Protein AF-A0A2T2TLR6-F1 (afdb_monomer_lite)

Secondary structure (DSSP, 8-state):
-----EEEEEEEEEEEEETTEEEEEEEEEEEETTTTEEEEEEEESSSS--EEEEEEEEEETTEEEEEEEE--------------

Structure (mmCIF, N/CA/C/O backbone):
data_AF-A0A2T2TLR6-F1
#
_entry.id   AF-A0A2T2TLR6-F1
#
loop_
_atom_site.group_PDB
_atom_site.id
_atom_site.type_symbol
_atom_site.label_atom_id
_atom_site.label_alt_id
_atom_site.label_comp_id
_atom_site.label_asym_id
_atom_site.label_entity_id
_atom_site.label_seq_id
_atom_site.pdbx_PDB_ins_code
_atom_site.Cartn_x
_atom_site.Cartn_y
_atom_site.Cartn_z
_atom_site.occupancy
_atom_site.B_iso_or_equiv
_atom_site.auth_seq_id
_atom_site.auth_comp_id
_atom_site.auth_asym_id
_atom_site.auth_atom_id
_atom_site.pdbx_PDB_model_num
ATOM 1 N N . GLN A 1 1 ? -2.451 -10.712 -24.209 1.00 72.56 1 GLN A N 1
ATOM 2 C CA . GLN A 1 1 ? -2.560 -10.359 -22.777 1.00 72.56 1 GLN A CA 1
ATOM 3 C C . GLN A 1 1 ? -1.216 -10.638 -22.126 1.00 72.56 1 GLN A C 1
ATOM 5 O O . GLN A 1 1 ? -0.697 -11.726 -22.323 1.00 72.56 1 GLN A O 1
ATOM 10 N N . THR A 1 2 ? -0.626 -9.678 -21.415 1.00 83.75 2 THR A N 1
ATOM 11 C CA . THR A 1 2 ? 0.620 -9.905 -20.662 1.00 83.75 2 THR A CA 1
ATOM 12 C C . THR A 1 2 ? 0.258 -10.147 -19.203 1.00 83.75 2 THR A C 1
ATOM 14 O O . THR A 1 2 ? -0.418 -9.313 -18.604 1.00 83.75 2 THR A O 1
ATOM 17 N N . VAL A 1 3 ? 0.684 -11.277 -18.645 1.00 89.50 3 VAL A N 1
ATOM 18 C CA . VAL A 1 3 ? 0.528 -11.595 -17.219 1.00 89.50 3 VAL A CA 1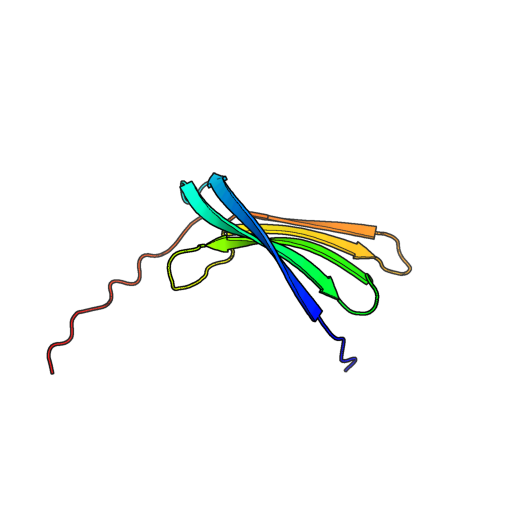
ATOM 19 C C . VAL A 1 3 ? 1.786 -11.134 -16.487 1.00 89.50 3 VAL A C 1
ATOM 21 O O . VAL A 1 3 ? 2.890 -11.286 -17.007 1.00 89.50 3 VAL A O 1
ATOM 24 N N . ARG A 1 4 ? 1.626 -10.529 -15.310 1.00 90.94 4 ARG A N 1
ATOM 25 C CA . ARG A 1 4 ? 2.728 -10.071 -14.455 1.00 90.94 4 ARG A CA 1
ATOM 26 C C . ARG A 1 4 ? 2.443 -10.487 -13.020 1.00 90.94 4 ARG A C 1
ATOM 28 O O . ARG A 1 4 ? 1.299 -10.391 -12.583 1.00 90.94 4 ARG A O 1
ATOM 35 N N . THR A 1 5 ? 3.478 -10.904 -12.303 1.00 94.06 5 THR A N 1
ATOM 36 C CA . THR A 1 5 ? 3.394 -11.164 -10.864 1.00 94.06 5 THR A CA 1
ATOM 37 C C . THR A 1 5 ? 3.243 -9.848 -10.115 1.00 94.06 5 THR A C 1
ATOM 39 O O . THR A 1 5 ? 3.922 -8.870 -10.441 1.00 94.06 5 THR A O 1
ATOM 42 N N . ALA A 1 6 ? 2.348 -9.841 -9.131 1.00 95.38 6 ALA A N 1
ATOM 43 C CA . ALA A 1 6 ? 2.215 -8.779 -8.149 1.00 95.38 6 ALA A CA 1
ATOM 44 C C . ALA A 1 6 ? 2.659 -9.320 -6.788 1.00 95.38 6 ALA A C 1
ATOM 46 O O . ALA A 1 6 ? 2.170 -10.367 -6.361 1.00 95.38 6 ALA A O 1
ATOM 47 N N . ASN A 1 7 ? 3.569 -8.613 -6.127 1.00 96.94 7 ASN A N 1
ATOM 48 C CA . ASN A 1 7 ? 3.998 -8.912 -4.769 1.00 96.94 7 ASN A CA 1
ATOM 49 C C . ASN A 1 7 ? 3.338 -7.923 -3.814 1.00 96.94 7 ASN A C 1
ATOM 51 O O . ASN A 1 7 ? 3.213 -6.737 -4.130 1.00 96.94 7 ASN A O 1
ATOM 55 N N . PHE A 1 8 ? 2.924 -8.432 -2.659 1.00 96.75 8 PHE A N 1
ATOM 56 C CA . PHE A 1 8 ? 2.290 -7.661 -1.601 1.00 96.75 8 PHE A CA 1
ATOM 57 C C . PHE A 1 8 ? 2.999 -7.967 -0.291 1.00 96.75 8 PHE A C 1
ATOM 59 O O . PHE A 1 8 ? 3.091 -9.133 0.095 1.00 96.75 8 PHE A O 1
ATOM 66 N N . GLU A 1 9 ? 3.450 -6.930 0.402 1.00 97.88 9 GLU A N 1
ATOM 67 C CA . GLU A 1 9 ? 4.092 -7.063 1.705 1.00 97.88 9 GLU A CA 1
ATOM 68 C C . GLU A 1 9 ? 3.446 -6.108 2.701 1.00 97.88 9 GLU A C 1
ATOM 70 O O . GLU A 1 9 ? 3.374 -4.903 2.473 1.00 97.88 9 GLU A O 1
ATOM 75 N N . VAL A 1 10 ? 2.949 -6.646 3.815 1.00 98.00 10 VAL A N 1
ATOM 76 C CA . VAL A 1 10 ? 2.439 -5.817 4.910 1.00 98.00 10 VAL A CA 1
ATOM 77 C C . VAL A 1 10 ? 3.632 -5.304 5.705 1.00 98.00 10 VAL A C 1
ATOM 79 O O . VAL A 1 10 ? 4.268 -6.067 6.426 1.00 98.00 10 VAL A O 1
ATOM 82 N N . THR A 1 11 ? 3.902 -4.007 5.612 1.00 98.25 11 THR A N 1
ATOM 83 C CA . THR A 1 11 ? 5.031 -3.360 6.296 1.00 98.25 11 THR A CA 1
ATOM 84 C C . THR A 1 11 ? 4.643 -2.750 7.639 1.00 98.25 11 THR A C 1
ATOM 86 O O . THR A 1 11 ? 5.502 -2.393 8.444 1.00 98.25 11 THR A O 1
ATOM 89 N N . GLY A 1 12 ? 3.343 -2.658 7.931 1.00 98.12 12 GLY A N 1
ATOM 90 C CA . GLY A 1 12 ? 2.861 -2.221 9.233 1.00 98.12 12 GLY A CA 1
ATOM 91 C C . GLY A 1 12 ? 1.370 -1.927 9.266 1.00 98.12 12 GLY A C 1
ATOM 92 O O . GLY A 1 12 ? 0.596 -2.354 8.407 1.00 98.12 12 GLY A O 1
ATOM 93 N N . THR A 1 13 ? 0.962 -1.168 10.278 1.00 98.38 13 THR A N 1
ATOM 94 C CA . THR A 1 13 ? -0.405 -0.662 10.429 1.00 98.38 13 THR A CA 1
ATOM 95 C C . THR A 1 13 ? -0.393 0.809 10.804 1.00 98.38 13 THR A C 1
ATOM 97 O O . THR A 1 13 ? 0.512 1.258 11.507 1.00 98.38 13 THR A O 1
ATOM 100 N N . LYS A 1 14 ? -1.405 1.556 10.365 1.00 98.12 14 LYS A N 1
ATOM 101 C CA . LYS A 1 14 ? -1.552 2.982 10.650 1.00 98.12 14 LYS A CA 1
ATOM 102 C C . LYS A 1 14 ? -3.020 3.411 10.582 1.00 98.12 14 LYS A C 1
ATOM 104 O O . LYS A 1 14 ? -3.768 2.913 9.743 1.00 98.12 14 LYS A O 1
ATOM 109 N N . THR A 1 15 ? -3.398 4.396 11.393 1.00 98.31 15 THR A N 1
ATOM 110 C CA . THR A 1 15 ? -4.648 5.152 11.239 1.00 98.31 15 THR A CA 1
ATOM 111 C C . THR A 1 15 ? -4.560 6.090 10.028 1.00 98.31 15 THR A C 1
ATOM 113 O O . THR A 1 15 ? -3.665 6.938 9.938 1.00 98.31 15 THR A O 1
ATOM 116 N N . VAL A 1 16 ? -5.470 5.938 9.067 1.00 98.06 16 VAL A N 1
ATOM 117 C CA . VAL A 1 16 ? -5.502 6.717 7.823 1.00 98.06 16 VAL A CA 1
ATOM 118 C C . VAL A 1 16 ? -6.772 7.553 7.760 1.00 98.06 16 VAL A C 1
ATOM 120 O O . VAL A 1 16 ? -7.877 7.016 7.719 1.00 98.06 16 VAL A O 1
ATOM 123 N N . GLU A 1 17 ? -6.586 8.869 7.681 1.00 97.88 17 GLU A N 1
ATOM 124 C CA . GLU A 1 17 ? -7.660 9.841 7.480 1.00 97.88 17 GLU A CA 1
ATOM 125 C C . GLU A 1 17 ? -7.999 10.005 5.996 1.00 97.88 17 GLU A C 1
ATOM 127 O O . GLU A 1 17 ? -7.117 10.151 5.138 1.00 97.88 17 GLU A O 1
ATOM 132 N N . THR A 1 18 ? -9.294 10.016 5.696 1.00 97.31 18 THR A N 1
ATOM 133 C CA . THR A 1 18 ? -9.852 10.207 4.353 1.00 97.31 18 THR A CA 1
ATOM 134 C C . THR A 1 18 ? -11.158 11.004 4.431 1.00 97.31 18 THR A C 1
ATOM 136 O O . THR A 1 18 ? -11.733 11.122 5.513 1.00 97.31 18 THR A O 1
ATOM 139 N N . PRO A 1 19 ? -11.702 11.510 3.307 1.00 97.06 19 PRO A N 1
ATOM 140 C CA . PRO A 1 19 ? -13.034 12.118 3.321 1.00 97.06 19 PRO A CA 1
ATOM 141 C C . PRO A 1 19 ? -14.152 11.165 3.784 1.00 97.06 19 PRO A C 1
ATOM 143 O O . PRO A 1 19 ? -15.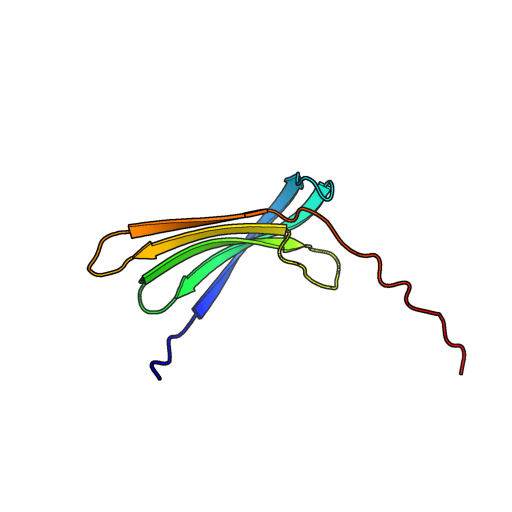179 11.631 4.264 1.00 97.06 19 PRO A O 1
ATOM 146 N N . ALA A 1 20 ? -13.955 9.845 3.678 1.00 95.31 20 ALA A N 1
ATOM 147 C CA . ALA A 1 20 ? -14.893 8.845 4.192 1.00 95.31 20 ALA A CA 1
ATOM 148 C C . ALA A 1 20 ? -14.782 8.597 5.711 1.00 95.31 20 ALA A C 1
ATOM 150 O O . ALA A 1 20 ? -15.557 7.805 6.245 1.00 95.31 20 ALA A O 1
ATOM 151 N N . GLY A 1 21 ? -13.819 9.228 6.391 1.00 95.75 21 GLY A N 1
ATOM 152 C CA . GLY A 1 21 ? -13.534 9.055 7.814 1.00 95.75 21 GLY A CA 1
ATOM 153 C C . GLY A 1 21 ? -12.136 8.501 8.095 1.00 95.75 21 GLY A C 1
ATOM 154 O O . GLY A 1 21 ? -11.274 8.438 7.209 1.00 95.75 21 GLY A O 1
ATOM 155 N N . SER A 1 22 ? -11.947 8.093 9.350 1.00 97.12 22 SER A N 1
ATOM 156 C CA . SER A 1 22 ? -10.704 7.542 9.886 1.00 97.12 22 SER A CA 1
ATOM 157 C C . SER A 1 22 ? -10.754 6.018 9.940 1.00 97.12 22 SER A C 1
ATOM 159 O O . SER A 1 22 ? -11.739 5.436 10.406 1.00 97.12 22 SER A O 1
ATOM 161 N N . PHE A 1 23 ? -9.698 5.359 9.464 1.00 97.44 23 PHE A N 1
ATOM 162 C CA . PHE A 1 23 ? -9.630 3.900 9.403 1.00 97.44 23 PHE A CA 1
ATOM 163 C C . PHE A 1 23 ? -8.288 3.372 9.905 1.00 97.44 23 PHE A C 1
ATOM 165 O O . PHE A 1 23 ? -7.235 3.763 9.408 1.00 97.44 23 PHE A O 1
ATOM 172 N N . GLU A 1 24 ? -8.328 2.385 10.799 1.00 98.19 24 GLU A N 1
ATOM 173 C CA . GLU A 1 24 ? -7.184 1.506 11.046 1.00 98.19 24 GLU A CA 1
ATOM 174 C C . GLU A 1 24 ? -6.898 0.679 9.789 1.00 98.19 24 GLU A C 1
ATOM 176 O O . GLU A 1 24 ? -7.769 -0.065 9.317 1.00 98.19 24 GLU A O 1
ATOM 181 N N . ALA A 1 25 ? -5.691 0.801 9.240 1.00 98.56 25 ALA A N 1
ATOM 182 C CA . ALA A 1 25 ? -5.310 0.161 7.989 1.00 98.56 25 ALA A CA 1
ATOM 183 C C . ALA A 1 25 ? -3.964 -0.562 8.087 1.00 98.56 25 ALA A C 1
ATOM 185 O O . ALA A 1 25 ? -3.046 -0.109 8.767 1.00 98.56 25 ALA A O 1
ATOM 186 N N . TYR A 1 26 ? -3.832 -1.671 7.363 1.00 98.56 26 TYR A N 1
ATOM 187 C CA . TYR A 1 26 ? -2.537 -2.229 6.995 1.00 98.56 26 TYR A CA 1
ATOM 188 C C . TYR A 1 26 ? -1.861 -1.314 5.978 1.00 98.56 26 TYR A C 1
ATOM 190 O O . TYR A 1 26 ? -2.516 -0.846 5.047 1.00 98.56 26 TYR A O 1
ATOM 198 N N . VAL A 1 27 ? -0.564 -1.088 6.149 1.00 98.56 27 VAL A N 1
ATOM 199 C CA . VAL A 1 27 ? 0.308 -0.472 5.148 1.00 98.56 27 VAL A CA 1
ATOM 200 C C . VAL A 1 27 ? 0.890 -1.611 4.324 1.00 98.56 27 VAL A C 1
ATOM 202 O O . VAL A 1 27 ? 1.529 -2.503 4.882 1.00 98.56 27 VAL A O 1
ATOM 205 N N . VAL A 1 28 ? 0.595 -1.623 3.028 1.00 98.56 28 VAL A N 1
ATOM 206 C CA . VAL A 1 28 ? 0.976 -2.702 2.118 1.00 98.56 28 VAL A CA 1
ATOM 207 C C . VAL A 1 28 ? 1.813 -2.129 0.995 1.00 98.56 28 VAL A C 1
ATOM 209 O O . VAL A 1 28 ? 1.312 -1.321 0.211 1.00 98.56 28 VAL A O 1
ATOM 212 N N . ASP A 1 29 ? 3.056 -2.571 0.894 1.00 98.19 29 ASP A N 1
ATOM 213 C CA . ASP A 1 29 ? 3.885 -2.279 -0.263 1.00 98.19 29 ASP A CA 1
ATOM 214 C C . ASP A 1 29 ? 3.532 -3.234 -1.400 1.00 98.19 29 ASP A C 1
ATOM 216 O O . ASP A 1 29 ? 3.268 -4.424 -1.201 1.00 98.19 29 ASP A O 1
ATOM 220 N N . VAL A 1 30 ? 3.459 -2.673 -2.602 1.00 97.62 30 VAL A N 1
ATOM 221 C CA . VAL A 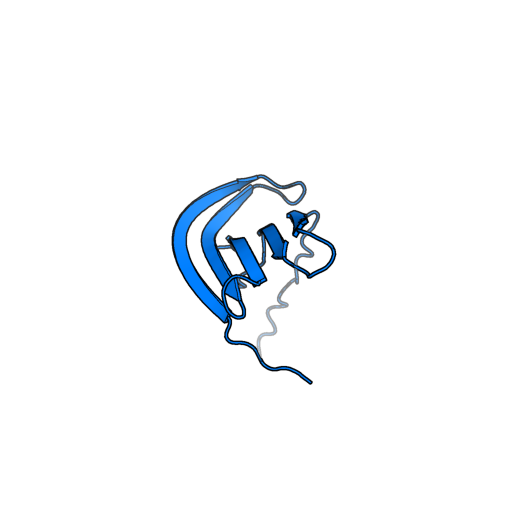1 30 ? 3.033 -3.361 -3.817 1.00 97.62 30 VAL A CA 1
ATOM 222 C C . VAL A 1 30 ? 4.098 -3.176 -4.876 1.00 97.62 30 VAL A C 1
ATOM 224 O O . VAL A 1 30 ? 4.471 -2.042 -5.173 1.00 97.62 30 VAL A O 1
ATOM 227 N N . THR A 1 31 ? 4.523 -4.272 -5.500 1.00 97.25 31 THR A N 1
ATOM 228 C CA . THR A 1 31 ? 5.348 -4.248 -6.716 1.00 97.25 31 THR A CA 1
ATOM 229 C C . THR A 1 31 ? 4.740 -5.147 -7.786 1.00 97.25 31 THR A C 1
ATOM 231 O O . THR A 1 31 ? 4.204 -6.211 -7.483 1.00 97.25 31 THR A O 1
ATOM 234 N N . VAL A 1 32 ? 4.773 -4.728 -9.055 1.00 95.75 32 VAL A N 1
ATOM 235 C CA . VAL A 1 32 ? 4.226 -5.512 -10.175 1.00 95.75 32 VAL A CA 1
ATOM 236 C C . VAL A 1 32 ? 5.162 -5.496 -11.373 1.00 95.75 32 VAL A C 1
ATOM 238 O O . VAL A 1 32 ? 5.514 -4.433 -11.889 1.00 95.75 32 VAL A O 1
ATOM 241 N N . GLY A 1 33 ? 5.466 -6.697 -11.875 1.00 90.38 33 GLY A N 1
ATOM 242 C CA . GLY A 1 33 ? 6.212 -6.933 -13.111 1.00 90.38 33 GLY A CA 1
ATOM 243 C C . GLY A 1 33 ? 7.528 -6.171 -13.182 1.00 90.38 33 GLY A C 1
ATOM 244 O O . GLY A 1 33 ? 7.660 -5.321 -14.064 1.00 90.38 33 GLY A O 1
ATOM 245 N N . ASP A 1 34 ? 8.439 -6.496 -12.266 1.00 86.62 34 ASP A N 1
ATOM 246 C CA . ASP A 1 34 ? 9.788 -5.930 -12.137 1.00 86.62 34 ASP A CA 1
ATOM 247 C C . ASP A 1 34 ? 9.759 -4.413 -11.903 1.00 86.62 34 ASP A C 1
ATOM 249 O O . ASP A 1 34 ? 10.298 -3.626 -12.681 1.00 86.62 34 ASP A O 1
ATOM 253 N N . ASP A 1 35 ? 9.020 -4.002 -10.868 1.00 85.31 35 ASP A N 1
ATOM 254 C CA . ASP A 1 35 ? 8.882 -2.609 -10.419 1.00 85.31 35 ASP A CA 1
ATOM 255 C C . ASP A 1 35 ? 8.337 -1.633 -11.476 1.00 85.31 35 ASP A C 1
ATOM 257 O O . ASP A 1 35 ? 8.469 -0.411 -11.371 1.00 85.31 35 ASP A O 1
ATOM 261 N N . LYS A 1 36 ? 7.648 -2.149 -12.504 1.00 91.56 36 LYS A N 1
ATOM 262 C CA . LYS A 1 36 ? 6.895 -1.307 -13.451 1.00 91.56 36 LYS A CA 1
ATOM 263 C C . LYS A 1 36 ? 5.713 -0.617 -12.788 1.00 91.56 36 LYS A C 1
ATOM 265 O O . LYS A 1 36 ? 5.314 0.455 -13.241 1.00 91.56 36 LYS A O 1
ATOM 270 N N . VAL A 1 37 ? 5.161 -1.226 -11.745 1.00 96.06 37 VAL A N 1
ATOM 271 C CA . VAL A 1 37 ? 4.276 -0.560 -10.791 1.00 96.06 37 VAL A CA 1
ATOM 272 C C . VAL A 1 37 ? 4.859 -0.774 -9.410 1.00 96.06 37 VAL A C 1
ATOM 274 O O . VAL A 1 37 ? 5.143 -1.917 -9.057 1.00 96.06 37 VAL A O 1
ATOM 277 N N . SER A 1 38 ? 5.013 0.294 -8.641 1.00 97.62 38 SER A N 1
ATOM 278 C CA . SER A 1 38 ? 5.445 0.221 -7.249 1.00 97.62 38 SER A CA 1
ATOM 279 C C . SER A 1 38 ? 4.693 1.233 -6.395 1.00 97.62 38 SER A C 1
ATOM 281 O O . SER A 1 38 ? 4.172 2.223 -6.906 1.00 97.62 38 SER A O 1
ATOM 283 N N . GLY A 1 39 ? 4.593 0.995 -5.094 1.00 97.81 39 GLY A N 1
ATOM 284 C CA . GLY A 1 39 ? 4.063 1.975 -4.154 1.00 97.81 39 GLY A CA 1
ATOM 285 C C . GLY A 1 39 ? 3.321 1.328 -3.002 1.00 97.81 39 GLY A C 1
ATOM 286 O O . GLY A 1 39 ? 3.530 0.158 -2.700 1.00 97.81 39 GLY A O 1
ATOM 287 N N . THR A 1 40 ? 2.435 2.093 -2.375 1.00 98.31 40 THR A N 1
ATOM 288 C CA . THR A 1 40 ? 1.804 1.700 -1.116 1.00 98.31 40 THR A CA 1
ATOM 289 C C . THR A 1 40 ? 0.285 1.765 -1.220 1.00 98.31 40 THR A C 1
ATOM 291 O O . THR A 1 40 ? -0.302 2.757 -1.673 1.00 98.31 40 THR A O 1
ATOM 294 N N . VAL A 1 41 ? -0.363 0.710 -0.738 1.00 98.19 41 VAL A N 1
ATOM 295 C CA . VAL A 1 41 ? -1.809 0.587 -0.570 1.00 98.19 41 VAL A CA 1
ATOM 296 C C . VAL A 1 41 ? -2.116 0.482 0.920 1.00 98.19 41 VAL A C 1
ATOM 298 O O . VAL A 1 41 ? -1.487 -0.273 1.651 1.00 98.19 41 VAL A O 1
ATOM 301 N N . HIS A 1 42 ? -3.111 1.232 1.376 1.00 98.50 42 HIS A N 1
ATOM 302 C CA . HIS A 1 42 ? -3.629 1.150 2.734 1.00 98.50 42 HIS A CA 1
ATOM 303 C C . HIS A 1 42 ? -4.936 0.364 2.704 1.00 98.50 42 HIS A C 1
ATOM 305 O O . HIS A 1 42 ? -5.912 0.823 2.103 1.00 98.50 42 HIS A O 1
ATOM 311 N N . LEU A 1 43 ? -4.960 -0.810 3.332 1.00 98.06 43 LEU A N 1
ATOM 312 C CA . LEU A 1 43 ? -6.134 -1.686 3.384 1.00 98.06 43 LEU A CA 1
ATOM 313 C C . LEU A 1 43 ? -6.775 -1.630 4.763 1.00 98.06 43 LEU A C 1
ATOM 315 O O . LEU A 1 43 ? -6.095 -1.849 5.761 1.00 98.06 43 LEU A O 1
ATOM 319 N N . ARG A 1 44 ? -8.085 -1.388 4.836 1.00 97.44 44 ARG A N 1
ATOM 320 C CA . ARG A 1 44 ? -8.832 -1.380 6.100 1.00 97.44 44 ARG A CA 1
ATOM 321 C C . ARG A 1 44 ? -8.601 -2.692 6.852 1.00 97.44 44 ARG A C 1
ATOM 323 O O . ARG A 1 44 ? -8.782 -3.773 6.293 1.00 97.44 44 ARG A O 1
ATOM 330 N N . LYS A 1 45 ? -8.233 -2.594 8.130 1.00 97.00 45 LYS A N 1
ATOM 331 C CA . LYS A 1 45 ? -7.916 -3.749 8.980 1.00 97.00 45 LYS A CA 1
ATOM 332 C C . LYS A 1 45 ? -9.150 -4.592 9.294 1.00 97.00 45 LYS A C 1
ATOM 334 O O . LYS A 1 45 ? -9.072 -5.813 9.323 1.00 97.00 45 LYS A O 1
ATOM 339 N N . THR A 1 46 ? -10.296 -3.949 9.500 1.00 94.50 46 THR A N 1
ATOM 340 C CA . THR A 1 46 ? -11.575 -4.637 9.699 1.00 94.50 46 THR A CA 1
ATOM 341 C C . THR A 1 46 ? -12.150 -5.109 8.369 1.00 94.50 46 THR A C 1
ATOM 343 O O . THR A 1 46 ? -12.234 -4.338 7.411 1.00 94.50 46 THR A O 1
ATOM 346 N N . ALA A 1 47 ? -12.554 -6.379 8.318 1.00 92.19 47 ALA A N 1
ATOM 347 C CA . ALA A 1 47 ? -13.208 -6.949 7.150 1.00 92.19 47 ALA A CA 1
ATOM 348 C C . ALA A 1 47 ? -14.595 -6.306 6.926 1.00 92.19 47 ALA A C 1
ATOM 350 O O . ALA A 1 47 ? -15.273 -5.957 7.898 1.00 92.19 47 ALA A O 1
ATOM 351 N N . PRO A 1 48 ? -15.051 -6.173 5.670 1.00 92.25 48 PRO A N 1
ATOM 352 C CA . PRO A 1 48 ? -14.299 -6.392 4.430 1.00 92.25 48 PRO A CA 1
ATOM 353 C C . PRO A 1 48 ? -13.124 -5.406 4.246 1.00 92.25 48 PRO A C 1
ATOM 355 O O . PRO A 1 48 ? -13.232 -4.216 4.551 1.00 92.25 48 PRO A O 1
ATOM 358 N N . HIS A 1 49 ? -11.992 -5.916 3.744 1.00 93.88 49 HIS A N 1
ATOM 359 C CA . HIS A 1 49 ? -10.755 -5.150 3.551 1.00 93.88 49 HIS A CA 1
ATOM 360 C C . HIS A 1 49 ? -10.870 -4.212 2.346 1.00 93.88 49 HIS A C 1
ATOM 362 O O . HIS A 1 49 ? -10.591 -4.581 1.206 1.00 93.88 49 HIS A O 1
ATOM 368 N N . HIS A 1 50 ? -11.301 -2.982 2.598 1.00 95.06 50 HIS A N 1
ATOM 369 C CA . HIS A 1 50 ? -11.384 -1.946 1.575 1.00 95.06 50 HIS A CA 1
ATOM 370 C C . HIS A 1 50 ? -10.047 -1.238 1.371 1.00 95.06 50 HIS A C 1
ATOM 372 O O . HIS A 1 50 ? -9.310 -0.997 2.326 1.00 95.06 50 HIS A O 1
ATOM 378 N N . VAL A 1 51 ? -9.777 -0.820 0.137 1.00 96.81 51 VAL A N 1
ATOM 379 C CA . VAL A 1 51 ? -8.713 0.145 -0.149 1.00 96.81 51 VAL A CA 1
ATOM 380 C C . VAL A 1 51 ? -9.119 1.501 0.430 1.00 96.81 51 VAL A C 1
ATOM 382 O O . VAL A 1 51 ? -10.101 2.101 -0.003 1.00 96.81 51 VAL A O 1
ATOM 385 N N . VAL A 1 52 ? -8.364 1.974 1.418 1.00 98.12 52 VAL A N 1
ATOM 386 C CA . VAL A 1 52 ? -8.570 3.268 2.083 1.00 98.12 52 VAL A CA 1
ATOM 387 C C . VAL A 1 52 ? -7.820 4.369 1.338 1.00 98.12 52 VAL A C 1
ATOM 389 O O . VAL A 1 52 ? -8.364 5.439 1.074 1.00 98.12 52 VAL A O 1
ATOM 392 N N . LYS A 1 53 ? -6.562 4.112 0.972 1.00 98.12 53 LYS A N 1
ATOM 393 C CA . LYS A 1 53 ? -5.711 5.072 0.267 1.00 98.12 53 LYS A CA 1
ATOM 394 C C . LYS A 1 53 ? -4.631 4.351 -0.521 1.00 98.12 53 LYS A C 1
ATOM 396 O O . LYS A 1 53 ? -4.019 3.421 -0.009 1.00 98.12 53 LYS A O 1
ATOM 401 N N . THR A 1 54 ? -4.337 4.830 -1.718 1.00 98.19 54 THR A N 1
ATOM 402 C CA . THR A 1 54 ? -3.323 4.247 -2.597 1.00 98.19 54 THR A CA 1
ATOM 403 C C . THR A 1 54 ? -2.441 5.339 -3.167 1.00 98.19 54 THR A C 1
ATOM 405 O O . THR A 1 54 ? -2.938 6.404 -3.540 1.00 98.19 54 THR A O 1
ATOM 408 N N . LYS A 1 55 ? -1.145 5.059 -3.273 1.00 98.25 55 LYS A N 1
ATOM 409 C CA . LYS A 1 55 ? -0.195 5.829 -4.070 1.00 98.25 55 LYS A CA 1
ATOM 410 C C . LYS A 1 55 ? 0.693 4.843 -4.819 1.00 98.25 55 LYS A C 1
ATOM 412 O O . LYS A 1 55 ? 1.446 4.117 -4.182 1.00 98.25 55 LYS A O 1
ATOM 417 N N . LEU A 1 56 ? 0.584 4.816 -6.143 1.00 98.06 56 LEU A N 1
ATOM 418 C CA . LEU A 1 56 ? 1.364 3.936 -7.010 1.00 98.06 56 LEU A CA 1
ATOM 419 C C . LEU A 1 56 ? 2.091 4.757 -8.061 1.00 98.06 56 LEU A C 1
ATOM 421 O O . LEU A 1 56 ? 1.476 5.585 -8.729 1.00 98.06 56 LEU A O 1
ATOM 425 N N . ASP A 1 57 ? 3.363 4.472 -8.259 1.00 98.06 57 ASP A N 1
ATOM 426 C CA . ASP A 1 57 ? 4.139 4.948 -9.384 1.00 98.06 57 ASP A CA 1
ATOM 427 C C . ASP A 1 57 ? 4.112 3.893 -10.488 1.00 98.06 57 ASP A C 1
ATOM 429 O O . ASP A 1 57 ? 4.313 2.702 -10.260 1.00 98.06 57 ASP A O 1
ATOM 433 N N . VAL A 1 58 ? 3.802 4.333 -11.705 1.00 96.88 58 VAL A N 1
ATOM 434 C CA . VAL A 1 58 ? 3.707 3.482 -12.891 1.00 96.88 58 VAL A CA 1
ATOM 435 C C . VAL A 1 58 ? 4.741 3.949 -13.897 1.00 96.88 58 VAL A C 1
ATOM 437 O O . VAL A 1 58 ? 4.609 5.028 -14.481 1.00 96.88 58 VAL A O 1
ATOM 440 N N . SER A 1 59 ? 5.750 3.117 -14.117 1.00 95.50 59 SER A N 1
ATOM 441 C CA . SER A 1 59 ? 6.867 3.384 -15.016 1.00 95.50 59 SER A CA 1
ATOM 442 C C . SER A 1 59 ? 6.605 2.794 -16.397 1.00 95.50 59 SER A C 1
ATOM 444 O O . SER A 1 59 ? 6.447 1.584 -16.576 1.00 95.50 59 SER A O 1
ATOM 446 N N . THR A 1 60 ? 6.585 3.661 -17.405 1.00 90.94 60 THR A N 1
ATOM 447 C CA . THR A 1 60 ? 6.374 3.294 -18.811 1.00 90.94 60 THR A CA 1
ATOM 448 C C . THR A 1 60 ? 7.500 3.853 -19.683 1.00 90.94 60 THR A C 1
ATOM 450 O O . THR A 1 60 ? 8.221 4.747 -19.243 1.00 90.94 60 THR A O 1
ATOM 453 N N . PRO A 1 61 ? 7.641 3.414 -20.948 1.00 93.50 61 PRO A N 1
ATOM 454 C CA . PRO A 1 61 ? 8.577 4.046 -21.883 1.00 93.50 61 PRO A CA 1
ATOM 455 C C . PRO A 1 61 ? 8.328 5.547 -22.113 1.00 93.50 61 PRO A C 1
ATOM 457 O O . PRO A 1 61 ? 9.211 6.244 -22.593 1.00 93.50 61 PRO A O 1
ATOM 460 N N . ARG A 1 62 ? 7.132 6.056 -21.778 1.00 94.12 62 ARG A N 1
ATOM 461 C CA . ARG A 1 62 ? 6.771 7.481 -21.871 1.00 94.12 62 ARG A CA 1
ATOM 462 C C . ARG A 1 62 ? 7.051 8.258 -20.577 1.00 94.12 62 ARG A C 1
ATOM 464 O O . ARG A 1 62 ? 6.622 9.400 -20.458 1.00 94.12 62 ARG A O 1
ATOM 471 N N . GLY A 1 63 ? 7.722 7.633 -19.610 1.00 95.38 63 GLY A N 1
ATOM 472 C CA . GLY A 1 63 ? 8.006 8.187 -18.291 1.00 95.38 63 GLY A CA 1
ATOM 473 C C . GLY A 1 63 ? 7.182 7.553 -17.171 1.00 95.38 63 GLY A C 1
ATOM 474 O O . GLY A 1 63 ? 6.377 6.633 -17.388 1.00 95.38 63 GLY A O 1
ATOM 475 N N . THR A 1 64 ? 7.415 8.059 -15.963 1.00 96.75 64 THR A N 1
ATOM 476 C CA . THR A 1 64 ? 6.754 7.631 -14.727 1.00 96.75 64 THR A CA 1
ATOM 477 C C . THR A 1 64 ? 5.598 8.565 -14.398 1.00 96.75 64 THR A C 1
ATOM 479 O O . THR A 1 64 ? 5.717 9.784 -14.513 1.00 96.75 64 THR A O 1
ATOM 482 N N . ARG A 1 65 ? 4.470 7.992 -13.976 1.00 97.44 65 ARG A N 1
ATOM 483 C CA . ARG A 1 65 ? 3.318 8.743 -13.465 1.00 97.44 65 ARG A CA 1
ATOM 484 C C . ARG A 1 65 ? 2.883 8.203 -12.114 1.00 97.44 65 ARG A C 1
ATOM 486 O O . ARG A 1 65 ? 2.879 6.990 -11.920 1.00 97.44 65 ARG A O 1
ATOM 493 N N . THR A 1 66 ? 2.424 9.091 -11.245 1.00 98.00 66 THR A N 1
ATOM 494 C CA . THR A 1 66 ? 1.854 8.719 -9.950 1.00 98.00 66 THR A CA 1
ATOM 495 C C . THR A 1 66 ? 0.332 8.658 -10.037 1.00 98.00 66 THR A C 1
ATOM 497 O O . THR A 1 66 ? -0.323 9.604 -10.473 1.00 98.00 66 THR A O 1
ATOM 500 N N . ILE A 1 67 ? -0.243 7.549 -9.587 1.00 97.25 67 ILE A N 1
ATOM 501 C CA . ILE A 1 67 ? -1.676 7.355 -9.380 1.00 97.25 67 ILE A CA 1
ATOM 502 C C . ILE A 1 67 ? -1.931 7.446 -7.882 1.00 97.25 67 ILE A C 1
ATOM 504 O O . ILE A 1 67 ? -1.363 6.685 -7.103 1.00 97.25 67 ILE A O 1
ATOM 508 N N . SER A 1 68 ? -2.795 8.371 -7.472 1.00 97.69 68 SER A N 1
ATOM 509 C CA . SER A 1 68 ? -3.232 8.498 -6.082 1.00 97.69 68 SER A CA 1
ATOM 510 C C . SER A 1 68 ? -4.741 8.333 -5.985 1.00 97.69 68 SER A C 1
ATOM 512 O O . SER A 1 68 ? -5.485 8.907 -6.776 1.00 97.69 68 SER A O 1
ATOM 514 N N . GLN A 1 69 ? -5.190 7.550 -5.011 1.00 97.62 69 GLN A N 1
ATOM 515 C CA . GLN A 1 69 ? -6.605 7.351 -4.708 1.00 97.62 69 GLN A CA 1
ATOM 516 C C . GLN A 1 69 ? -6.821 7.479 -3.204 1.00 97.62 69 GLN A C 1
ATOM 518 O O . GLN A 1 69 ? -5.980 7.063 -2.409 1.00 97.62 69 GLN A O 1
ATOM 523 N N . SER A 1 70 ? -7.953 8.057 -2.819 1.00 97.81 70 SER A N 1
ATOM 524 C CA . SER A 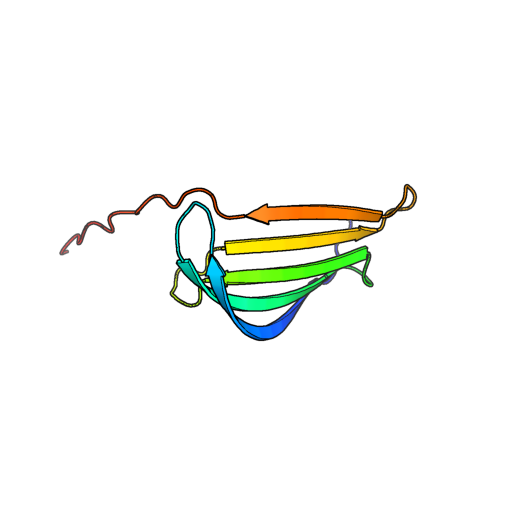1 70 ? -8.380 8.179 -1.427 1.00 97.81 70 SER A CA 1
ATOM 525 C C . SER A 1 70 ? -9.860 7.852 -1.349 1.00 97.81 70 SER A C 1
ATOM 527 O O . SER A 1 70 ? -10.638 8.307 -2.192 1.00 97.81 70 SER A O 1
ATOM 529 N N . LEU A 1 71 ? -10.244 7.054 -0.359 1.00 96.88 71 LEU A N 1
ATOM 530 C CA . LEU A 1 71 ? -11.626 6.661 -0.152 1.00 96.88 71 LEU A CA 1
ATOM 531 C C . LEU A 1 71 ? -12.467 7.890 0.205 1.00 96.88 71 LEU A C 1
ATOM 533 O O . LEU A 1 71 ? -12.264 8.528 1.232 1.00 96.88 71 LEU A O 1
ATOM 537 N N . SER A 1 72 ? -13.415 8.238 -0.660 1.00 97.00 72 SER A N 1
ATOM 538 C CA . SER A 1 72 ? -14.235 9.440 -0.481 1.00 97.00 72 SER A CA 1
ATOM 539 C C . SER A 1 72 ? -15.570 9.172 0.204 1.00 97.00 72 SER A C 1
ATOM 541 O O . SER A 1 72 ? -16.101 10.047 0.877 1.00 97.00 72 SER A O 1
ATOM 543 N N . ARG A 1 73 ? -16.116 7.965 0.040 1.00 94.19 73 ARG A N 1
ATOM 544 C CA . ARG A 1 73 ? -17.367 7.521 0.660 1.00 94.19 73 ARG A CA 1
ATOM 545 C C . ARG A 1 73 ? -17.388 6.004 0.788 1.00 94.19 73 ARG A C 1
ATOM 547 O O . ARG A 1 73 ? -16.847 5.310 -0.071 1.00 94.19 73 ARG A O 1
ATOM 554 N N . MET A 1 74 ? -18.071 5.498 1.808 1.00 87.50 74 MET A N 1
ATOM 555 C CA . MET A 1 74 ? -18.389 4.079 1.954 1.00 87.50 74 MET A CA 1
ATOM 556 C C . MET A 1 74 ? -19.901 3.949 2.125 1.00 87.50 74 MET A C 1
ATOM 558 O O . MET A 1 74 ? -20.478 4.562 3.019 1.00 87.50 74 MET A O 1
ATOM 562 N N . SER A 1 75 ? -20.554 3.188 1.250 1.00 82.44 75 SER A N 1
ATOM 563 C CA . SER A 1 75 ? -21.957 2.834 1.451 1.00 82.44 75 SER A CA 1
ATOM 564 C C . SER A 1 75 ? -22.026 1.772 2.538 1.00 82.44 75 SER A C 1
ATOM 566 O O . SER A 1 75 ? -21.382 0.730 2.427 1.00 82.44 75 SER A O 1
ATOM 568 N N . THR A 1 76 ?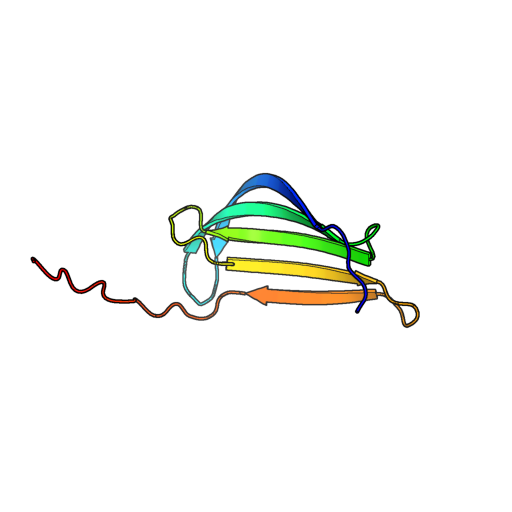 -22.802 2.016 3.587 1.00 66.69 76 THR A N 1
ATOM 569 C CA . THR A 1 76 ? -2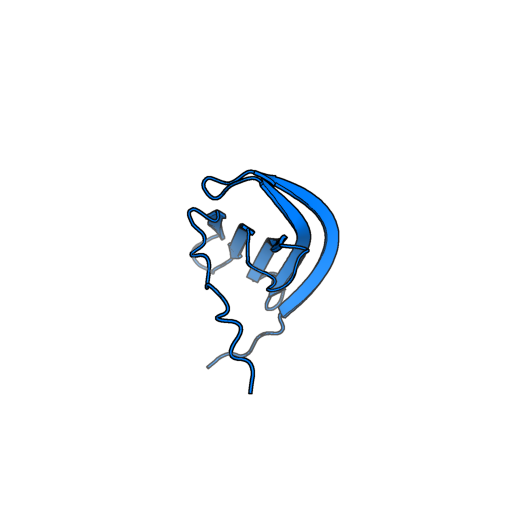3.147 0.977 4.552 1.00 66.69 76 THR A CA 1
ATOM 570 C C . THR A 1 76 ? -24.054 -0.031 3.856 1.00 66.69 76 THR A C 1
ATOM 572 O O . THR A 1 76 ? -25.223 0.241 3.594 1.00 66.69 76 THR A O 1
ATOM 575 N N . SER A 1 77 ? -23.527 -1.211 3.524 1.00 57.41 77 SER A N 1
ATOM 576 C CA . SER A 1 77 ? -24.400 -2.348 3.261 1.00 57.41 77 SER A CA 1
ATOM 577 C C . SER A 1 77 ? -25.038 -2.717 4.595 1.00 57.41 77 SER A C 1
ATOM 579 O O . SER A 1 77 ? -24.376 -3.291 5.461 1.00 57.41 77 SER A O 1
ATOM 581 N N . THR A 1 78 ? -26.301 -2.351 4.797 1.00 47.16 78 THR A N 1
ATOM 582 C CA . THR A 1 78 ? -27.105 -2.935 5.868 1.00 47.16 78 THR A CA 1
ATOM 583 C C . THR A 1 78 ? -27.199 -4.423 5.561 1.00 47.16 78 THR A C 1
ATOM 585 O O . THR A 1 78 ? -27.996 -4.839 4.723 1.00 47.16 78 THR A O 1
ATOM 588 N N . SER A 1 79 ? -26.337 -5.228 6.180 1.00 51.38 79 SER A N 1
ATOM 589 C CA . SER A 1 79 ? -26.513 -6.673 6.234 1.00 51.38 79 SER A CA 1
ATOM 590 C C . SER A 1 79 ? -27.831 -6.907 6.957 1.00 51.38 79 SER A C 1
ATOM 592 O O . SER A 1 79 ? -27.891 -6.861 8.184 1.00 51.38 79 SER A O 1
ATOM 594 N N . GLY A 1 80 ? -28.914 -7.054 6.195 1.00 47.91 80 GLY A N 1
ATOM 595 C CA . GLY A 1 80 ? -30.188 -7.488 6.735 1.00 47.91 80 GLY A CA 1
ATOM 596 C C . GLY A 1 80 ? -29.947 -8.818 7.432 1.00 47.91 80 GLY A C 1
ATOM 597 O O . GLY A 1 80 ? -29.581 -9.797 6.786 1.00 47.91 80 GLY A O 1
ATOM 598 N N . SER A 1 81 ? -30.099 -8.824 8.753 1.00 49.44 81 SER A N 1
ATOM 599 C CA . SER A 1 81 ? -30.193 -10.032 9.560 1.00 49.44 81 SER A CA 1
ATOM 600 C C . SER A 1 81 ? -31.447 -10.787 9.121 1.00 49.44 81 SER A C 1
ATOM 602 O O . SER A 1 81 ? -32.512 -10.647 9.713 1.00 49.44 81 SER A O 1
ATOM 604 N N . GLY A 1 82 ? -31.339 -11.538 8.028 1.00 48.53 82 GLY A N 1
ATOM 605 C CA . GLY A 1 82 ? -32.317 -12.537 7.642 1.00 48.53 82 GLY A CA 1
ATOM 606 C C . GLY A 1 82 ? -32.130 -13.740 8.550 1.00 48.53 82 GLY A C 1
ATOM 607 O O . GLY A 1 82 ? -31.318 -14.610 8.254 1.00 48.53 82 GLY A O 1
ATOM 608 N N . THR A 1 83 ? -32.851 -13.771 9.669 1.00 51.06 83 THR A N 1
ATOM 609 C CA . THR A 1 83 ? -33.128 -15.019 10.384 1.00 51.06 83 THR A CA 1
ATOM 610 C C . THR A 1 83 ? -33.785 -15.979 9.403 1.00 51.06 83 THR A C 1
ATOM 612 O O . THR A 1 83 ? -34.816 -15.644 8.815 1.00 51.06 83 THR A O 1
ATOM 615 N N . ARG A 1 84 ? -33.165 -17.139 9.208 1.00 48.59 84 ARG A N 1
ATOM 616 C CA . ARG A 1 84 ? -33.734 -18.266 8.481 1.00 48.59 84 ARG A CA 1
ATOM 617 C C . ARG A 1 84 ? -33.901 -19.428 9.441 1.00 48.59 84 ARG A C 1
ATOM 619 O O . ARG A 1 84 ? -33.007 -19.575 10.304 1.00 48.59 84 ARG A O 1
#

Radius of gyration: 15.86 Å; chains: 1; bounding box: 44×30×34 Å

pLDDT: mean 90.78, std 14.21, range [47.16, 98.56]

Sequence (84 aa):
QTVRTANFEVTGTKTVETPAGSFEAYVVDVTVGDDKVSGTVHLRKTAPHHVVKTKLDVSTPRGTRTISQSLSRMSTSTSGSGTR

Foldseek 3Di:
DDDKDKDKDQPAWDWDQFLAGIATWTWIWIAIHHNQKTFTWTWGPDPPTDGAKTWIWHQDPVGIDIDIDHDNHDDDPPPPPPDD